Protein AF-A0A2N2D0L8-F1 (afdb_monomer)

Solvent-accessible surface area (backbone atoms only — not comparable to full-atom values): 9807 Å² total; per-residue (Å²): 120,71,67,44,72,36,23,33,39,37,39,33,61,45,65,85,57,96,44,84,64,20,57,48,56,52,52,50,48,53,54,42,40,77,72,70,33,45,72,49,78,45,40,63,73,46,97,56,37,67,60,52,48,51,50,47,59,75,77,44,72,57,51,32,37,39,31,33,37,34,51,60,37,19,51,47,57,67,74,44,60,73,60,75,80,39,52,36,36,35,38,50,46,71,57,40,65,75,42,36,61,74,42,97,51,22,68,46,26,51,49,32,60,66,72,34,71,33,39,34,30,54,41,67,67,60,48,51,52,45,42,73,79,41,58,90,45,56,94,30,58,43,72,53,68,78,81,81,86,80,77,93,67,82,89,75,53,54,61,82,68,70,60,57,80,71,86,83,78,71,131

Radius of gyration: 19.88 Å; Cα contacts (8 Å, |Δi|>4): 247; chains: 1; bounding box: 68×40×50 Å

pLDDT: mean 88.26, std 12.75, range [42.81, 98.5]

Structure (mmCIF, N/CA/C/O backbone):
data_AF-A0A2N2D0L8-F1
#
_entry.id   AF-A0A2N2D0L8-F1
#
loop_
_atom_site.group_PDB
_atom_site.id
_atom_site.type_symbol
_atom_site.label_atom_id
_atom_site.label_alt_id
_atom_site.label_comp_id
_atom_site.label_asym_id
_atom_site.label_entity_id
_atom_site.label_seq_id
_atom_site.pdbx_PDB_ins_code
_atom_site.Cartn_x
_atom_site.Cartn_y
_atom_site.Cartn_z
_atom_site.occupancy
_atom_site.B_iso_or_equiv
_atom_site.auth_seq_id
_atom_site.auth_comp_id
_atom_site.auth_asym_id
_atom_site.auth_atom_id
_atom_site.pdbx_PDB_model_num
ATOM 1 N N . MET A 1 1 ? -14.386 -22.116 -2.717 1.00 48.28 1 MET A N 1
ATOM 2 C CA . MET A 1 1 ? -13.627 -21.709 -1.509 1.00 48.28 1 MET A CA 1
ATOM 3 C C . MET A 1 1 ? -12.174 -21.320 -1.820 1.00 48.28 1 MET A C 1
ATOM 5 O O . MET A 1 1 ? -11.684 -20.392 -1.196 1.00 48.28 1 MET A O 1
ATOM 9 N N . GLU A 1 2 ? -11.496 -21.945 -2.796 1.00 57.44 2 GLU A N 1
ATOM 10 C CA . GLU A 1 2 ? -10.118 -21.577 -3.197 1.00 57.44 2 GLU A CA 1
ATOM 11 C C . GLU A 1 2 ? -9.972 -20.164 -3.796 1.00 57.44 2 GLU A C 1
ATOM 13 O O . GLU A 1 2 ? -9.006 -19.473 -3.487 1.00 57.44 2 GLU A O 1
ATOM 18 N N . LEU A 1 3 ? -10.948 -19.706 -4.592 1.00 55.09 3 LEU A N 1
ATOM 19 C CA . LEU A 1 3 ? -10.930 -18.379 -5.234 1.00 55.09 3 LEU A CA 1
ATOM 20 C C . LEU A 1 3 ? -10.861 -17.222 -4.221 1.00 55.09 3 LEU A C 1
ATOM 22 O O . LEU A 1 3 ? -10.176 -16.232 -4.456 1.00 55.09 3 LEU A O 1
ATOM 26 N N . LEU A 1 4 ? -11.507 -17.379 -3.058 1.00 57.78 4 LEU A N 1
ATOM 27 C CA . LEU A 1 4 ? -11.497 -16.383 -1.980 1.00 57.78 4 LEU A CA 1
ATOM 28 C C . LEU A 1 4 ? -10.093 -16.130 -1.431 1.00 57.78 4 LEU A C 1
ATOM 30 O O . LEU A 1 4 ? -9.790 -15.000 -1.079 1.00 57.78 4 LEU A O 1
ATOM 34 N N . LYS A 1 5 ? -9.219 -17.147 -1.399 1.00 66.12 5 LYS A N 1
ATOM 35 C CA . LYS A 1 5 ? -7.830 -16.997 -0.927 1.00 66.12 5 LYS A CA 1
ATOM 36 C C . LYS A 1 5 ? -6.940 -16.218 -1.900 1.00 66.12 5 LYS A C 1
ATOM 38 O O . LYS A 1 5 ? -5.788 -15.956 -1.572 1.00 66.12 5 LYS A O 1
ATOM 43 N N . ARG A 1 6 ? -7.440 -15.886 -3.095 1.00 83.94 6 ARG A N 1
ATOM 44 C CA . ARG A 1 6 ? -6.648 -15.293 -4.179 1.00 83.94 6 ARG A CA 1
ATOM 45 C C . ARG A 1 6 ? -7.173 -13.935 -4.653 1.00 83.94 6 ARG A C 1
ATOM 47 O O . ARG A 1 6 ? -6.551 -13.359 -5.540 1.00 83.94 6 ARG A O 1
ATOM 54 N N . LYS A 1 7 ? -8.280 -13.425 -4.090 1.00 95.38 7 LYS A N 1
ATOM 55 C CA . LYS A 1 7 ? -8.824 -12.107 -4.449 1.00 95.38 7 LYS A CA 1
ATOM 56 C C . LYS A 1 7 ? -8.210 -11.003 -3.586 1.00 95.38 7 LYS A C 1
ATOM 58 O O . LYS A 1 7 ? -8.295 -11.061 -2.358 1.00 95.38 7 LYS A O 1
ATOM 63 N N . ILE A 1 8 ? -7.597 -10.016 -4.231 1.00 96.62 8 ILE A N 1
ATOM 64 C CA . ILE A 1 8 ? -6.860 -8.916 -3.602 1.00 96.62 8 ILE A CA 1
ATOM 65 C C . ILE A 1 8 ? -7.443 -7.596 -4.099 1.00 96.62 8 ILE A C 1
ATOM 67 O O . ILE A 1 8 ? -7.639 -7.421 -5.300 1.00 96.62 8 ILE A O 1
ATOM 71 N N . LEU A 1 9 ? -7.690 -6.673 -3.173 1.00 97.12 9 LEU A N 1
ATOM 72 C CA . LEU A 1 9 ? -8.024 -5.291 -3.498 1.00 97.12 9 LEU A CA 1
ATOM 73 C C . LEU A 1 9 ? -6.751 -4.450 -3.447 1.00 97.12 9 LEU A C 1
ATOM 75 O O . LEU A 1 9 ? -6.140 -4.320 -2.389 1.00 97.12 9 LEU A O 1
ATOM 79 N N . MET A 1 10 ? -6.348 -3.871 -4.568 1.00 96.75 10 MET A N 1
ATOM 80 C CA . MET A 1 10 ? -5.249 -2.912 -4.632 1.00 96.75 10 MET A CA 1
ATOM 81 C C . MET A 1 10 ? -5.815 -1.492 -4.614 1.00 96.75 10 MET A C 1
ATOM 83 O O . MET A 1 10 ? -6.707 -1.179 -5.396 1.00 96.75 10 MET A O 1
ATOM 87 N N . ILE A 1 11 ? -5.291 -0.628 -3.744 1.00 96.06 11 ILE A N 1
ATOM 88 C CA . ILE A 1 11 ? -5.730 0.771 -3.628 1.00 96.06 11 ILE A CA 1
ATOM 89 C C . ILE A 1 11 ? -4.545 1.685 -3.898 1.00 96.06 11 ILE A C 1
ATOM 91 O O . ILE A 1 11 ? -3.557 1.664 -3.160 1.00 96.06 11 ILE A O 1
ATOM 95 N N . THR A 1 12 ? -4.630 2.483 -4.960 1.00 93.00 12 THR A N 1
ATOM 96 C CA . THR A 1 12 ? -3.524 3.319 -5.433 1.00 93.00 12 THR A CA 1
ATOM 97 C C . THR A 1 12 ? -3.944 4.783 -5.565 1.00 93.00 12 THR A C 1
ATOM 99 O O . THR A 1 12 ? -5.062 5.055 -5.994 1.00 93.00 12 THR A O 1
ATOM 102 N N . PRO A 1 13 ? -3.080 5.755 -5.214 1.00 89.44 13 PRO A N 1
ATOM 103 C CA . PRO A 1 13 ? -3.427 7.167 -5.353 1.00 89.44 13 PRO A CA 1
ATOM 104 C C . PRO A 1 13 ? -3.557 7.611 -6.812 1.00 89.44 13 PRO A C 1
ATOM 106 O O . PRO A 1 13 ? -4.297 8.543 -7.099 1.00 89.44 13 PRO A O 1
ATOM 109 N N . TYR A 1 14 ? -2.826 6.964 -7.725 1.00 82.12 14 TYR A N 1
ATOM 110 C CA . TYR A 1 14 ? -2.757 7.357 -9.127 1.00 82.12 14 TYR A CA 1
ATOM 111 C C . TYR A 1 14 ? -2.685 6.119 -10.017 1.00 82.12 14 TYR A C 1
ATOM 113 O O . TYR A 1 14 ? -1.795 5.282 -9.841 1.00 82.12 14 TYR A O 1
ATOM 121 N N . HIS A 1 15 ? -3.553 6.050 -11.021 1.00 69.56 15 HIS A N 1
ATOM 122 C CA . HIS A 1 15 ? -3.531 5.013 -12.047 1.00 69.56 15 HIS A CA 1
ATOM 123 C C . HIS A 1 15 ? -3.333 5.613 -13.448 1.00 69.56 15 HIS A C 1
ATOM 125 O O . HIS A 1 15 ? -2.553 5.079 -14.233 1.00 69.56 15 HIS A O 1
ATOM 131 N N . ARG A 1 16 ? -3.947 6.767 -13.742 1.00 60.28 16 ARG A N 1
ATOM 132 C CA . ARG A 1 16 ? -3.942 7.396 -15.076 1.00 60.28 16 ARG A CA 1
ATOM 133 C C . ARG A 1 16 ? -2.751 8.324 -15.325 1.00 60.28 16 ARG A C 1
ATOM 135 O O . ARG A 1 16 ? -2.318 8.469 -16.466 1.00 60.28 16 ARG A O 1
ATOM 142 N N . SER A 1 17 ? -2.184 8.949 -14.289 1.00 55.78 17 SER A N 1
ATOM 143 C CA . SER A 1 17 ? -0.983 9.786 -14.459 1.00 55.78 17 SER A CA 1
ATOM 144 C C . SER A 1 17 ? 0.277 8.916 -14.548 1.00 55.78 17 SER A C 1
ATOM 146 O O . SER A 1 17 ? 0.557 8.160 -13.623 1.00 55.78 17 SER A O 1
ATOM 148 N N . GLN A 1 18 ? 1.057 9.001 -15.637 1.00 52.25 18 GLN A N 1
ATOM 149 C CA . GLN A 1 18 ? 2.349 8.304 -15.802 1.00 52.25 18 GLN A CA 1
ATOM 150 C C . GLN A 1 18 ? 3.424 8.871 -14.851 1.00 52.25 18 GLN A C 1
ATOM 152 O O . GLN A 1 18 ? 4.375 9.530 -15.259 1.00 52.25 18 GLN A O 1
ATOM 157 N N . ARG A 1 19 ? 3.278 8.632 -13.550 1.00 57.12 19 ARG A N 1
ATOM 158 C CA . ARG A 1 19 ? 4.315 8.858 -12.538 1.00 57.12 19 ARG A CA 1
ATOM 159 C C . ARG A 1 19 ? 4.846 7.500 -12.084 1.00 57.12 19 ARG A C 1
ATOM 161 O O . ARG A 1 19 ? 4.133 6.507 -12.160 1.00 57.12 19 ARG A O 1
ATOM 168 N N . GLY A 1 20 ? 6.087 7.426 -11.598 1.00 55.53 20 GLY A N 1
ATOM 169 C CA . GLY A 1 20 ? 6.760 6.148 -11.292 1.00 55.53 20 GLY A CA 1
ATOM 170 C C . GLY A 1 20 ? 5.963 5.153 -10.421 1.00 55.53 20 GLY A C 1
ATOM 171 O O . GLY A 1 20 ? 6.171 3.948 -10.534 1.00 55.53 20 GLY A O 1
ATOM 172 N N . ASN A 1 21 ? 5.007 5.632 -9.612 1.00 52.75 21 ASN A N 1
ATOM 173 C CA . ASN A 1 21 ? 4.146 4.809 -8.756 1.00 52.75 21 ASN A CA 1
ATOM 174 C C . ASN A 1 21 ? 2.947 4.159 -9.476 1.00 52.75 21 ASN A C 1
ATOM 176 O O . ASN A 1 21 ? 2.602 3.030 -9.129 1.00 52.75 21 ASN A O 1
ATOM 180 N N . SER A 1 22 ? 2.336 4.805 -10.479 1.00 58.78 22 SER A N 1
ATOM 181 C CA . SER A 1 22 ? 1.217 4.206 -11.239 1.00 58.78 22 SER A CA 1
ATOM 182 C C . SER A 1 22 ? 1.694 3.037 -12.102 1.00 58.78 22 SER A C 1
ATOM 184 O O . SER A 1 22 ? 1.019 2.018 -12.231 1.00 58.78 22 SER A O 1
ATOM 186 N N . GLN A 1 23 ? 2.937 3.121 -12.584 1.00 68.31 23 GLN A N 1
ATOM 187 C CA . GLN A 1 23 ? 3.620 2.008 -13.240 1.00 68.31 23 GLN A CA 1
ATOM 188 C C . GLN A 1 23 ? 3.837 0.824 -12.286 1.00 68.31 23 GLN A C 1
ATOM 190 O O . GLN A 1 23 ? 3.845 -0.331 -12.706 1.00 68.31 23 GLN A O 1
ATOM 195 N N . THR A 1 24 ? 4.010 1.061 -10.986 1.00 78.44 24 THR A N 1
ATOM 196 C CA . THR A 1 24 ? 4.218 -0.019 -10.011 1.00 78.44 24 THR A CA 1
ATOM 197 C C . THR A 1 24 ? 2.943 -0.803 -9.735 1.00 78.44 24 THR A C 1
ATOM 199 O O . THR A 1 24 ? 2.991 -2.031 -9.802 1.00 78.44 24 THR A O 1
ATOM 202 N N . SER A 1 25 ? 1.811 -0.140 -9.489 1.00 83.25 25 SER A N 1
ATOM 203 C CA . SER A 1 25 ? 0.536 -0.834 -9.259 1.00 83.25 25 SER A CA 1
ATOM 204 C C . SER A 1 25 ? 0.080 -1.607 -10.500 1.00 83.25 25 SER A C 1
ATOM 206 O O . SER A 1 25 ? -0.276 -2.776 -10.373 1.00 83.25 25 SER A O 1
ATOM 208 N N . ALA A 1 26 ? 0.204 -1.028 -11.701 1.00 85.00 26 ALA A N 1
ATOM 209 C CA . ALA A 1 26 ? -0.130 -1.709 -12.955 1.00 85.00 26 ALA A CA 1
ATOM 210 C C . ALA A 1 26 ? 0.741 -2.956 -13.207 1.00 85.00 26 ALA A C 1
ATOM 212 O O . ALA A 1 26 ? 0.226 -4.032 -13.516 1.00 85.00 26 ALA A O 1
ATOM 213 N N . ARG A 1 27 ? 2.066 -2.856 -13.013 1.00 86.50 27 ARG A N 1
ATOM 214 C CA . ARG A 1 27 ? 2.972 -4.011 -13.167 1.00 86.50 27 ARG A CA 1
ATOM 215 C C . ARG A 1 27 ? 2.665 -5.105 -12.149 1.00 86.50 27 ARG A C 1
ATOM 217 O O . ARG A 1 27 ? 2.618 -6.276 -12.518 1.00 86.50 27 ARG A O 1
ATOM 224 N N . LEU A 1 28 ? 2.430 -4.742 -10.888 1.00 89.44 28 LEU A N 1
ATOM 225 C CA . LEU A 1 28 ? 2.061 -5.708 -9.852 1.00 89.44 28 LEU A CA 1
ATOM 226 C C . LEU A 1 28 ? 0.733 -6.395 -10.173 1.00 89.44 28 LEU A C 1
ATOM 228 O O . LEU A 1 28 ? 0.670 -7.619 -10.108 1.00 89.44 28 LEU A O 1
ATOM 232 N N . GLN A 1 29 ? -0.289 -5.641 -10.586 1.00 91.31 29 GLN A N 1
ATOM 233 C CA . GLN A 1 29 ? -1.573 -6.196 -11.010 1.00 91.31 29 GLN A CA 1
ATOM 234 C C . GLN A 1 29 ? -1.389 -7.206 -12.147 1.00 91.31 29 GLN A C 1
ATOM 236 O O . GLN A 1 29 ? -1.867 -8.335 -12.037 1.00 91.31 29 GLN A O 1
ATOM 241 N N . MET A 1 30 ? -0.670 -6.832 -13.210 1.00 89.12 30 MET A N 1
ATOM 242 C CA . MET A 1 30 ? -0.414 -7.702 -14.361 1.00 89.12 30 MET A CA 1
ATOM 243 C C . MET A 1 30 ? 0.276 -9.009 -13.944 1.00 89.12 30 MET A C 1
ATOM 245 O O . MET A 1 30 ? -0.175 -10.096 -14.307 1.00 89.12 30 MET A O 1
ATOM 249 N N . PHE A 1 31 ? 1.351 -8.924 -13.155 1.00 89.81 31 PHE A N 1
ATOM 250 C CA . PHE A 1 31 ? 2.109 -10.103 -12.735 1.00 89.81 31 PHE A CA 1
ATOM 251 C C . PHE A 1 31 ? 1.367 -10.975 -11.722 1.00 89.81 31 PHE A C 1
ATOM 253 O O . PHE A 1 31 ? 1.453 -12.196 -11.796 1.00 89.81 31 PHE A O 1
ATOM 260 N N . LEU A 1 32 ? 0.624 -10.394 -10.781 1.00 91.44 32 LEU A N 1
ATOM 261 C CA . LEU A 1 32 ? -0.194 -11.179 -9.856 1.00 91.44 32 LEU A CA 1
ATOM 262 C C . LEU A 1 32 ? -1.333 -11.880 -10.604 1.00 91.44 32 LEU A C 1
ATOM 264 O O . LEU A 1 32 ? -1.580 -13.066 -10.378 1.00 91.44 32 LEU A O 1
ATOM 268 N N . SER A 1 33 ? -1.959 -11.192 -11.560 1.00 92.69 33 SER A N 1
ATOM 269 C CA . SER A 1 33 ? -3.010 -11.777 -12.396 1.00 92.69 33 SER A CA 1
ATOM 270 C C . SER A 1 33 ? -2.483 -12.950 -13.227 1.00 92.69 33 SER A C 1
ATOM 272 O O . SER A 1 33 ? -3.107 -14.009 -13.255 1.00 92.69 33 SER A O 1
ATOM 274 N N . SER A 1 34 ? -1.285 -12.836 -13.816 1.00 90.69 34 SER A N 1
ATOM 275 C CA . SER A 1 34 ? -0.663 -13.945 -14.563 1.00 90.69 34 SER A CA 1
ATOM 276 C C . SER A 1 34 ? -0.262 -15.138 -13.686 1.00 90.69 34 SER A C 1
ATOM 278 O O . SER A 1 34 ? -0.079 -16.245 -14.190 1.00 90.69 34 SER A O 1
ATOM 280 N N . ARG A 1 35 ? -0.173 -14.949 -12.364 1.00 90.44 35 ARG A N 1
ATOM 281 C CA . ARG A 1 35 ? 0.018 -16.018 -11.368 1.00 90.44 35 ARG A CA 1
ATOM 282 C C . ARG A 1 35 ? -1.300 -16.573 -10.811 1.00 90.44 35 ARG A C 1
ATOM 284 O O . ARG A 1 35 ? -1.267 -17.421 -9.922 1.00 90.44 35 ARG A O 1
ATOM 291 N N . GLY A 1 36 ? -2.446 -16.133 -11.333 1.00 91.88 36 GLY A N 1
ATOM 292 C CA . GLY A 1 36 ? -3.771 -16.635 -10.966 1.00 91.88 36 GLY A CA 1
ATOM 293 C C . GLY A 1 36 ? -4.404 -15.964 -9.743 1.00 91.88 36 GLY A C 1
ATOM 294 O O . GLY A 1 36 ? -5.319 -16.541 -9.150 1.00 91.88 36 GLY A O 1
ATOM 295 N N . PHE A 1 37 ? -3.925 -14.781 -9.343 1.00 94.56 37 PHE A N 1
ATOM 296 C CA . PHE A 1 37 ? -4.637 -13.922 -8.394 1.00 94.56 37 PHE A CA 1
ATOM 297 C C . PHE A 1 37 ? -5.728 -13.120 -9.110 1.00 94.56 37 PHE A C 1
ATOM 299 O O . PHE A 1 37 ? -5.576 -12.750 -10.271 1.00 94.56 37 PHE A O 1
ATOM 306 N N . ILE A 1 38 ? -6.823 -12.835 -8.409 1.00 94.94 38 ILE A N 1
ATOM 307 C CA . ILE A 1 38 ? -7.883 -11.949 -8.901 1.00 94.94 38 ILE A CA 1
ATOM 308 C C . ILE A 1 38 ? -7.638 -10.586 -8.274 1.00 94.94 38 ILE A C 1
ATOM 310 O O . ILE A 1 38 ? -7.654 -10.466 -7.049 1.00 94.94 38 ILE A O 1
ATOM 314 N N . ILE A 1 39 ? -7.382 -9.580 -9.101 1.00 94.81 39 ILE A N 1
ATOM 315 C CA . ILE A 1 39 ? -7.005 -8.250 -8.637 1.00 94.81 39 ILE A CA 1
ATOM 316 C C . ILE A 1 39 ? -8.089 -7.252 -9.018 1.00 94.81 39 ILE A C 1
ATOM 318 O O . ILE A 1 39 ? -8.264 -6.961 -10.201 1.00 94.81 39 ILE A O 1
ATOM 322 N N . ASP A 1 40 ? -8.733 -6.681 -8.006 1.00 95.06 40 ASP A N 1
ATOM 323 C CA . ASP A 1 40 ? -9.545 -5.481 -8.181 1.00 95.06 40 ASP A CA 1
ATOM 324 C C . ASP A 1 40 ? -8.655 -4.278 -7.856 1.00 95.06 40 ASP A C 1
ATOM 326 O O . ASP A 1 40 ? -7.958 -4.270 -6.838 1.00 95.06 40 ASP A O 1
ATOM 330 N N . LEU A 1 41 ? -8.637 -3.278 -8.736 1.00 93.69 41 LEU A N 1
ATOM 331 C CA . LEU A 1 41 ? -7.831 -2.072 -8.575 1.00 93.69 41 LEU A CA 1
ATOM 332 C C . LEU A 1 41 ? -8.753 -0.868 -8.399 1.00 93.69 41 LEU A C 1
ATOM 334 O O . LEU A 1 41 ? -9.550 -0.569 -9.282 1.00 93.69 41 LEU A O 1
ATOM 338 N N . LEU A 1 42 ? -8.599 -0.169 -7.279 1.00 94.88 42 LEU A N 1
ATOM 339 C CA . LEU A 1 42 ? -9.261 1.098 -6.996 1.00 94.88 42 LEU A CA 1
ATOM 340 C C . LEU A 1 42 ? -8.244 2.240 -7.093 1.00 94.88 42 LEU A C 1
ATOM 342 O O . LEU A 1 42 ? -7.214 2.219 -6.407 1.00 94.88 42 LEU A O 1
ATOM 346 N N . SER A 1 43 ? -8.549 3.246 -7.912 1.00 93.31 43 SER A N 1
ATOM 347 C CA . SER A 1 43 ? -7.775 4.485 -7.993 1.00 93.31 43 SER A CA 1
ATOM 348 C C . SER A 1 43 ? -8.445 5.577 -7.163 1.00 93.31 43 SER A C 1
ATOM 350 O O . SER A 1 43 ? -9.647 5.789 -7.270 1.00 93.31 43 SER A O 1
ATOM 352 N N . LEU A 1 44 ? -7.674 6.303 -6.352 1.00 93.19 44 LEU A N 1
ATOM 353 C CA . LEU A 1 44 ? -8.196 7.422 -5.549 1.00 93.19 44 LEU A CA 1
ATOM 354 C C . LEU A 1 44 ? -8.315 8.730 -6.347 1.00 93.19 44 LEU A C 1
ATOM 356 O O . LEU A 1 44 ? -8.723 9.750 -5.798 1.00 93.19 44 LEU A O 1
ATOM 360 N N . GLU A 1 45 ? -7.935 8.713 -7.626 1.00 89.69 45 GLU A N 1
ATOM 361 C CA . GLU A 1 45 ? -8.130 9.842 -8.543 1.00 89.69 45 GLU A CA 1
ATOM 362 C C . GLU A 1 45 ? -9.558 9.907 -9.112 1.00 89.69 45 GLU A C 1
ATOM 364 O O . GLU A 1 45 ? -9.934 10.925 -9.689 1.00 89.69 45 GLU A O 1
ATOM 369 N N . ASP A 1 46 ? -10.343 8.837 -8.955 1.00 88.19 46 ASP A N 1
ATOM 370 C CA . ASP A 1 46 ? -11.740 8.793 -9.375 1.00 88.19 46 ASP A CA 1
ATOM 371 C C . ASP A 1 46 ? -12.616 9.518 -8.334 1.00 88.19 46 ASP A C 1
ATOM 373 O O . ASP A 1 46 ? -12.492 9.291 -7.130 1.00 88.19 46 ASP A O 1
ATOM 377 N N . ASN A 1 47 ? -13.503 10.416 -8.781 1.00 88.75 47 ASN A N 1
ATOM 378 C CA . ASN A 1 47 ? -14.294 11.277 -7.884 1.00 88.75 47 ASN A CA 1
ATOM 379 C C . ASN A 1 47 ? -15.230 10.494 -6.944 1.00 88.75 47 ASN A C 1
ATOM 381 O O . ASN A 1 47 ? -15.589 10.987 -5.879 1.00 88.75 47 ASN A O 1
ATOM 385 N N . ASP A 1 48 ? -15.616 9.286 -7.339 1.00 93.38 48 ASP A N 1
ATOM 386 C CA . ASP A 1 48 ? -16.545 8.378 -6.669 1.00 93.38 48 ASP A CA 1
ATOM 387 C C . ASP A 1 48 ? -15.829 7.190 -5.995 1.00 93.38 48 ASP A C 1
ATOM 389 O O . ASP A 1 48 ? -16.462 6.189 -5.657 1.00 93.38 48 ASP A O 1
ATOM 393 N N . TRP A 1 49 ? -14.512 7.279 -5.753 1.00 95.25 49 TRP A N 1
ATOM 394 C CA . TRP A 1 49 ? -13.727 6.162 -5.202 1.00 95.25 49 TRP A CA 1
ATOM 395 C C . TRP A 1 49 ? -14.293 5.601 -3.887 1.00 95.25 49 TRP A C 1
ATOM 397 O O . TRP A 1 49 ? -14.144 4.410 -3.620 1.00 95.25 49 TRP A O 1
ATOM 407 N N . GLN A 1 50 ? -14.938 6.432 -3.058 1.00 96.75 50 GLN A N 1
ATOM 408 C CA . GLN A 1 50 ? -15.559 5.996 -1.801 1.00 96.75 50 GLN A CA 1
ATOM 409 C C . GLN A 1 50 ? -16.752 5.072 -2.049 1.00 96.75 50 GLN A C 1
ATOM 411 O O . GLN A 1 50 ? -16.863 4.028 -1.407 1.00 96.75 50 GLN A O 1
ATOM 416 N N . GLU A 1 51 ? -17.614 5.428 -3.001 1.00 96.38 51 GLU A N 1
ATOM 417 C CA . GLU A 1 51 ? -18.781 4.630 -3.384 1.00 96.38 51 GLU A CA 1
ATOM 418 C C . GLU A 1 51 ? -18.341 3.324 -4.047 1.00 96.38 51 GLU A C 1
ATOM 420 O O . GLU A 1 51 ? -18.824 2.250 -3.685 1.00 96.38 51 GLU A O 1
ATOM 425 N N . GLN A 1 52 ? -17.352 3.394 -4.944 1.00 96.00 52 GLN A N 1
ATOM 426 C CA . GLN A 1 52 ? -16.756 2.208 -5.556 1.00 96.00 52 GLN A CA 1
ATOM 427 C C . GLN A 1 52 ? -16.128 1.285 -4.508 1.00 96.00 52 GLN A C 1
ATOM 429 O O . GLN A 1 52 ? -16.301 0.067 -4.567 1.00 96.00 52 GLN A O 1
ATOM 434 N N . LEU A 1 53 ? -15.413 1.847 -3.528 1.00 96.81 53 LEU A N 1
ATOM 435 C CA . LEU A 1 53 ? -14.824 1.068 -2.449 1.00 96.81 53 LEU A CA 1
ATOM 436 C C . LEU A 1 53 ? -15.901 0.374 -1.616 1.00 96.81 53 LEU A C 1
ATOM 438 O O . LEU A 1 53 ? -15.786 -0.824 -1.363 1.00 96.81 53 LEU A O 1
ATOM 442 N N . GLN A 1 54 ? -16.950 1.096 -1.224 1.00 96.38 54 GLN A N 1
ATOM 443 C CA . GLN A 1 54 ? -18.051 0.522 -0.458 1.00 96.38 54 GLN A CA 1
ATOM 444 C C . GLN A 1 54 ? -18.727 -0.613 -1.236 1.00 96.38 54 GLN A C 1
ATOM 446 O O . GLN A 1 54 ? -18.851 -1.725 -0.726 1.00 96.38 54 GLN A O 1
ATOM 451 N N . HIS A 1 55 ? -19.042 -0.383 -2.513 1.00 95.38 55 HIS A N 1
ATOM 452 C CA . HIS A 1 55 ? -19.604 -1.405 -3.393 1.00 95.38 55 HIS A CA 1
ATOM 453 C C . HIS A 1 55 ? -18.703 -2.643 -3.500 1.00 95.38 55 HIS A C 1
ATOM 455 O O . HIS A 1 55 ? -19.175 -3.779 -3.429 1.00 95.38 55 HIS A O 1
ATOM 461 N N . ASN A 1 56 ? -17.394 -2.442 -3.643 1.00 94.88 56 ASN A N 1
ATOM 462 C CA . ASN A 1 56 ? -16.413 -3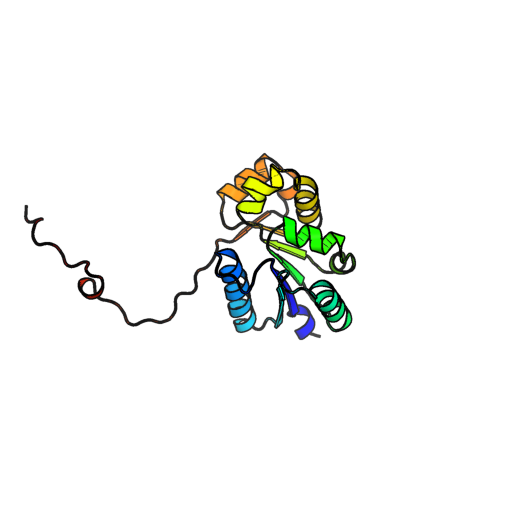.519 -3.703 1.00 94.88 56 ASN A CA 1
ATOM 463 C C . ASN A 1 56 ? -16.381 -4.339 -2.407 1.00 94.88 56 ASN A C 1
ATOM 465 O O . ASN A 1 56 ? -16.282 -5.564 -2.474 1.00 94.88 56 ASN A O 1
ATOM 469 N N . LEU A 1 57 ? -16.461 -3.693 -1.243 1.00 95.06 57 LEU A N 1
ATOM 470 C CA . LEU A 1 57 ? -16.481 -4.366 0.060 1.00 95.06 57 LEU A CA 1
ATOM 471 C C . LEU A 1 57 ? -17.791 -5.130 0.307 1.00 95.06 57 LEU A C 1
ATOM 473 O O . LEU A 1 57 ? -17.758 -6.202 0.911 1.00 95.06 57 LEU A O 1
ATOM 477 N N . ASP A 1 58 ? -18.919 -4.620 -0.188 1.00 94.38 58 ASP A N 1
ATOM 478 C CA . ASP A 1 58 ? -20.232 -5.255 -0.030 1.00 94.38 58 ASP A CA 1
ATOM 479 C C . ASP A 1 58 ? -20.424 -6.440 -0.990 1.00 94.38 58 ASP A C 1
ATOM 481 O O . ASP A 1 58 ? -21.015 -7.464 -0.637 1.00 94.38 58 ASP A O 1
ATOM 485 N N . SER A 1 59 ? -19.905 -6.3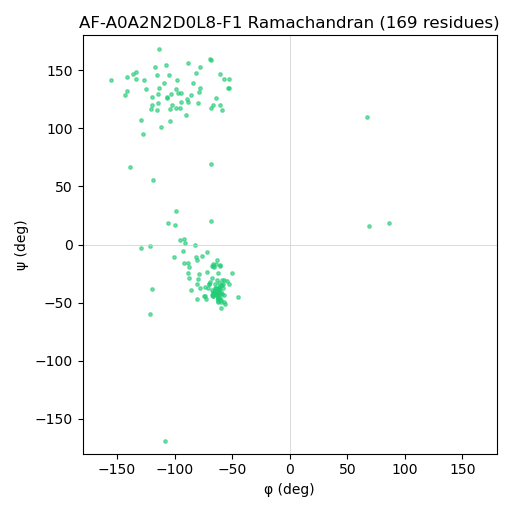21 -2.214 1.00 92.12 59 SER A N 1
ATOM 486 C CA . SER A 1 59 ? -20.069 -7.320 -3.279 1.00 92.12 59 SER A CA 1
ATOM 487 C C . SER A 1 59 ? -19.011 -8.424 -3.260 1.00 92.12 59 SER A C 1
ATOM 489 O O . SER A 1 59 ? -19.213 -9.488 -3.852 1.00 92.12 59 SER A O 1
ATOM 491 N N . SER A 1 60 ? -17.869 -8.194 -2.605 1.00 89.56 60 SER A N 1
ATOM 492 C CA . SER A 1 60 ? -16.717 -9.090 -2.663 1.00 89.56 60 SER A CA 1
ATOM 493 C C . SER A 1 60 ? -16.081 -9.328 -1.301 1.00 89.56 60 SER A C 1
ATOM 495 O O . SER A 1 60 ? -15.974 -8.454 -0.452 1.00 89.56 60 SER A O 1
ATOM 497 N N . LYS A 1 61 ? -15.558 -10.541 -1.118 1.00 92.56 61 LYS A N 1
ATOM 498 C CA . LYS A 1 61 ? -14.690 -10.877 0.012 1.00 92.56 61 LYS A CA 1
ATOM 499 C C . LYS A 1 61 ? -13.243 -10.915 -0.463 1.00 92.56 61 LYS A C 1
ATOM 501 O O . LYS A 1 61 ? -12.901 -11.722 -1.328 1.00 92.56 61 LYS A O 1
ATOM 506 N N . TYR A 1 62 ? -12.406 -10.074 0.131 1.00 95.94 62 TYR A N 1
ATOM 507 C CA . TYR A 1 62 ? -10.977 -10.006 -0.164 1.00 95.94 62 TYR A CA 1
ATOM 508 C C . TYR A 1 62 ? -10.163 -10.794 0.859 1.00 95.94 62 TYR A C 1
ATOM 510 O O . TYR A 1 62 ? -10.451 -10.763 2.055 1.00 95.94 62 TYR A O 1
ATOM 518 N N . ALA A 1 63 ? -9.118 -11.476 0.393 1.00 95.69 63 ALA A N 1
ATOM 519 C CA . ALA A 1 63 ? -8.116 -12.083 1.270 1.00 95.69 63 ALA A CA 1
ATOM 520 C C . ALA A 1 63 ? -7.101 -11.056 1.788 1.00 95.69 63 ALA A C 1
ATOM 522 O O . ALA A 1 63 ? -6.483 -11.276 2.829 1.00 95.69 63 ALA A O 1
ATOM 523 N N . LEU A 1 64 ? -6.905 -9.968 1.040 1.00 96.44 64 LEU A N 1
ATOM 524 C CA . LEU A 1 64 ? -5.911 -8.940 1.310 1.00 96.44 64 LEU A CA 1
ATOM 525 C C . LEU A 1 64 ? -6.348 -7.614 0.678 1.00 96.44 64 LEU A C 1
ATOM 527 O O . LEU A 1 64 ? -6.830 -7.599 -0.457 1.00 96.44 64 LEU A O 1
ATOM 531 N N . VAL A 1 65 ? -6.106 -6.511 1.381 1.00 97.94 65 VAL A N 1
ATOM 532 C CA . VAL A 1 65 ? -6.063 -5.165 0.806 1.00 97.94 65 VAL A CA 1
ATOM 533 C C . VAL A 1 65 ? -4.607 -4.718 0.744 1.00 97.94 65 VAL A C 1
ATOM 535 O O . VAL A 1 65 ? -3.891 -4.748 1.745 1.00 97.94 65 VAL A O 1
ATOM 538 N N . HIS A 1 66 ? -4.159 -4.299 -0.433 1.00 97.62 66 HIS A N 1
ATOM 539 C CA . HIS A 1 66 ? -2.819 -3.779 -0.663 1.00 97.62 66 HIS A CA 1
ATOM 540 C C . HIS A 1 66 ? -2.889 -2.287 -0.985 1.00 97.62 66 HIS A C 1
ATOM 542 O O . HIS A 1 66 ? -3.228 -1.885 -2.097 1.00 97.62 66 HIS A O 1
ATOM 548 N N . GLY A 1 67 ? -2.580 -1.464 0.013 1.00 96.88 67 GLY A N 1
ATOM 549 C CA . GLY A 1 67 ? -2.497 -0.017 -0.121 1.00 96.88 67 GLY A CA 1
ATOM 550 C C . GLY A 1 67 ? -1.137 0.435 -0.641 1.00 96.88 67 GLY A C 1
ATOM 551 O O . GLY A 1 67 ? -0.093 -0.055 -0.205 1.00 96.88 67 GLY A O 1
ATOM 552 N N . PHE A 1 68 ? -1.145 1.413 -1.540 1.00 94.94 68 PHE A N 1
ATOM 553 C CA . PHE A 1 68 ? 0.048 2.121 -1.994 1.00 94.94 68 PHE A CA 1
ATOM 554 C C . PHE A 1 68 ? 0.034 3.541 -1.449 1.00 94.94 68 PHE A C 1
ATOM 556 O O . PHE A 1 68 ? -1.003 4.198 -1.505 1.00 94.94 68 PHE A O 1
ATOM 563 N N . HIS A 1 69 ? 1.199 4.025 -1.014 1.00 94.62 69 HIS A N 1
ATOM 564 C CA . HIS A 1 69 ? 1.386 5.361 -0.445 1.00 94.62 69 HIS A CA 1
ATOM 565 C C . HIS A 1 69 ? 0.676 5.522 0.911 1.00 94.62 69 HIS A C 1
ATOM 567 O O . HIS A 1 69 ? -0.549 5.577 1.011 1.00 94.62 69 HIS A O 1
ATOM 573 N N . ALA A 1 70 ? 1.459 5.606 1.983 1.00 96.25 70 ALA A N 1
ATOM 574 C CA . ALA A 1 70 ? 0.972 5.588 3.361 1.00 96.25 70 ALA A CA 1
ATOM 575 C C . ALA A 1 70 ? 0.003 6.729 3.682 1.00 96.25 70 ALA A C 1
ATOM 577 O O . ALA A 1 70 ? -1.004 6.492 4.347 1.00 96.25 70 ALA A O 1
ATOM 578 N N . LEU A 1 71 ? 0.267 7.944 3.191 1.00 95.94 71 LEU A N 1
ATOM 579 C CA . LEU A 1 71 ? -0.639 9.079 3.390 1.00 95.94 71 LEU A CA 1
ATOM 580 C C . LEU A 1 71 ? -2.033 8.811 2.806 1.00 95.94 71 LEU A C 1
ATOM 582 O O . LEU A 1 71 ? -3.034 8.904 3.517 1.00 95.94 71 LEU A O 1
ATOM 586 N N . HIS A 1 72 ? -2.093 8.454 1.525 1.00 95.62 72 HIS A N 1
ATOM 587 C CA . HIS A 1 72 ? -3.355 8.246 0.817 1.00 95.62 72 HIS A CA 1
ATOM 588 C C . HIS A 1 72 ? -4.106 7.034 1.368 1.00 95.62 72 HIS A C 1
ATOM 590 O O . HIS A 1 72 ? -5.305 7.103 1.631 1.00 95.62 72 HIS A O 1
ATOM 596 N N . PHE A 1 73 ? -3.396 5.940 1.646 1.00 97.38 73 PHE A N 1
ATOM 597 C CA . PHE A 1 73 ? -4.010 4.779 2.275 1.00 97.38 73 PHE A CA 1
ATOM 598 C C . PHE A 1 73 ? -4.494 5.076 3.704 1.00 97.38 73 PHE A C 1
ATOM 600 O O . PHE A 1 73 ? -5.544 4.592 4.116 1.00 97.38 73 PHE A O 1
ATOM 607 N N . GLY A 1 74 ? -3.793 5.933 4.448 1.00 97.38 74 GLY A N 1
ATOM 608 C CA . GLY A 1 74 ? -4.252 6.425 5.746 1.00 97.38 74 GLY A CA 1
ATOM 609 C C . GLY A 1 74 ? -5.565 7.203 5.667 1.00 97.38 74 GLY A C 1
ATOM 610 O O . GLY A 1 74 ? -6.429 7.019 6.521 1.00 97.38 74 GLY A O 1
ATOM 611 N N . GLN A 1 75 ? -5.760 8.014 4.624 1.00 96.75 75 GLN A N 1
ATOM 612 C CA . GLN A 1 75 ? -7.033 8.703 4.376 1.00 96.75 75 GLN A CA 1
ATOM 613 C C . GLN A 1 75 ? -8.163 7.710 4.073 1.00 96.75 75 GLN A C 1
ATOM 615 O O . GLN A 1 75 ? -9.268 7.861 4.592 1.00 96.75 75 GLN A O 1
ATOM 620 N N . VAL A 1 76 ? -7.877 6.648 3.314 1.00 97.88 76 VAL A N 1
ATOM 621 C CA . VAL A 1 76 ? -8.834 5.556 3.070 1.00 97.88 76 VAL A CA 1
ATOM 622 C C . VAL A 1 76 ? -9.228 4.868 4.381 1.00 97.88 76 VAL A C 1
ATOM 624 O O . VAL A 1 76 ? -10.413 4.696 4.645 1.00 97.88 76 VAL A O 1
ATOM 627 N N . LEU A 1 77 ? -8.258 4.549 5.245 1.00 97.56 77 LEU A N 1
ATOM 628 C CA . LEU A 1 77 ? -8.496 3.921 6.555 1.00 97.56 77 LEU A CA 1
ATOM 629 C C . LEU A 1 77 ? -9.264 4.803 7.551 1.00 97.56 77 LEU A C 1
ATOM 631 O O . LEU A 1 77 ? -9.757 4.284 8.560 1.00 97.56 77 LEU A O 1
ATOM 635 N N . GLN A 1 78 ? -9.298 6.118 7.327 1.00 96.44 78 GLN A N 1
ATOM 636 C CA . GLN A 1 78 ? -10.120 7.064 8.086 1.00 96.44 78 GLN A CA 1
ATOM 637 C C . GLN A 1 78 ? -11.536 7.161 7.518 1.00 96.44 78 GLN A C 1
ATOM 639 O O . GLN A 1 78 ? -12.482 7.253 8.292 1.00 96.44 78 GLN A O 1
ATOM 644 N N . ALA A 1 79 ? -11.675 7.133 6.192 1.00 96.31 79 ALA A N 1
ATOM 645 C CA . ALA A 1 79 ? -12.964 7.241 5.522 1.00 96.31 79 ALA A CA 1
ATOM 646 C C . ALA A 1 79 ? -13.803 5.961 5.641 1.00 96.31 79 ALA A C 1
ATOM 648 O O . ALA A 1 79 ? -14.993 6.046 5.918 1.00 96.31 79 ALA A O 1
ATOM 649 N N . ILE A 1 80 ? -13.185 4.789 5.450 1.00 96.00 80 ILE A N 1
ATOM 650 C CA . ILE A 1 80 ? -13.868 3.491 5.376 1.00 96.00 80 ILE A CA 1
ATOM 651 C C . ILE A 1 80 ? -13.209 2.526 6.367 1.00 96.00 80 ILE A C 1
ATOM 653 O O . ILE A 1 80 ? -12.177 1.902 6.101 1.00 96.00 80 ILE A O 1
ATOM 657 N N . SER A 1 81 ? -13.790 2.434 7.562 1.00 92.94 81 SER A N 1
ATOM 658 C CA . SER A 1 81 ? -13.223 1.676 8.685 1.00 92.94 81 SER A CA 1
ATOM 659 C C . SER A 1 81 ? -13.299 0.155 8.496 1.00 92.94 81 SER A C 1
ATOM 661 O O . SER A 1 81 ? -12.491 -0.590 9.054 1.00 92.94 81 SER A O 1
ATOM 663 N N . GLU A 1 82 ? -14.238 -0.305 7.671 1.00 93.94 82 GLU A N 1
ATOM 664 C CA . GLU A 1 82 ? -14.559 -1.694 7.356 1.00 93.94 82 GLU A CA 1
ATOM 665 C C . GLU A 1 82 ? -13.350 -2.441 6.794 1.00 93.94 82 GLU A C 1
ATOM 667 O O . GLU A 1 82 ? -13.146 -3.615 7.117 1.00 93.94 82 GLU A O 1
ATOM 672 N N . ILE A 1 83 ? -12.499 -1.739 6.034 1.00 95.38 83 ILE A N 1
ATOM 673 C CA . ILE A 1 83 ? -11.244 -2.272 5.492 1.00 95.38 83 ILE A CA 1
ATOM 674 C C . ILE A 1 83 ? -10.376 -2.888 6.590 1.00 95.38 83 ILE A C 1
ATOM 676 O O . ILE A 1 83 ? -9.725 -3.900 6.348 1.00 95.38 83 ILE A O 1
ATOM 680 N N . ARG A 1 84 ? -10.391 -2.339 7.814 1.00 95.69 84 ARG A N 1
ATOM 681 C CA . ARG A 1 84 ? -9.541 -2.801 8.928 1.00 95.69 84 ARG A CA 1
ATOM 682 C C . ARG A 1 84 ? -9.835 -4.238 9.368 1.00 95.69 84 ARG A C 1
ATOM 684 O O . ARG A 1 84 ? -9.046 -4.816 10.109 1.00 95.69 84 ARG A O 1
ATOM 691 N N . ARG A 1 85 ? -10.959 -4.821 8.934 1.00 94.81 85 ARG A N 1
ATOM 692 C CA . ARG A 1 85 ? -11.325 -6.223 9.199 1.00 94.81 85 ARG A CA 1
ATOM 693 C C . ARG A 1 85 ? -10.643 -7.211 8.246 1.00 94.81 85 ARG A C 1
ATOM 695 O O . ARG A 1 85 ? -10.713 -8.416 8.476 1.00 94.81 85 ARG A O 1
ATOM 702 N N . ILE A 1 86 ? -10.011 -6.718 7.185 1.00 96.12 86 ILE A N 1
ATOM 703 C CA . ILE A 1 86 ? -9.315 -7.505 6.165 1.00 96.12 86 ILE A CA 1
ATOM 704 C C . ILE A 1 86 ? -7.804 -7.367 6.411 1.00 96.12 86 ILE A C 1
ATOM 706 O O . ILE A 1 86 ? -7.362 -6.299 6.833 1.00 96.12 86 ILE A O 1
ATOM 710 N N . PRO A 1 87 ? -6.979 -8.400 6.158 1.00 97.38 87 PRO A N 1
ATOM 711 C CA . PRO A 1 87 ? -5.529 -8.239 6.170 1.00 97.38 87 PRO A CA 1
ATOM 712 C C . PRO A 1 87 ? -5.073 -7.104 5.241 1.00 97.38 87 PRO A C 1
ATOM 714 O O . PRO A 1 87 ? -5.514 -7.008 4.098 1.00 97.38 87 PRO A O 1
ATOM 717 N N . LEU A 1 88 ? -4.173 -6.259 5.733 1.00 98.50 88 LEU A N 1
ATOM 718 C CA . LEU A 1 88 ? -3.664 -5.047 5.106 1.00 98.50 88 LEU A CA 1
ATOM 719 C C . LEU A 1 88 ? -2.149 -5.125 4.897 1.00 98.50 88 LEU A C 1
ATOM 721 O O . LEU A 1 88 ? -1.363 -5.324 5.832 1.00 98.50 88 LEU A O 1
ATOM 725 N N . LEU A 1 89 ? -1.745 -4.876 3.659 1.00 98.06 89 LEU A N 1
ATOM 726 C CA . LEU A 1 89 ? -0.368 -4.672 3.236 1.00 98.06 89 LEU A CA 1
ATOM 727 C C . LEU A 1 89 ? -0.212 -3.222 2.780 1.00 98.06 89 LEU A C 1
ATOM 729 O O . LEU A 1 89 ? -1.043 -2.727 2.024 1.00 98.06 89 LEU A O 1
ATOM 733 N N . LEU A 1 90 ? 0.859 -2.556 3.199 1.00 98.00 90 LEU A N 1
ATOM 734 C CA . LEU A 1 90 ? 1.203 -1.219 2.721 1.00 98.00 90 LEU A CA 1
ATOM 735 C C . LEU A 1 90 ? 2.510 -1.272 1.945 1.00 98.00 90 LEU A C 1
ATOM 737 O O . LEU A 1 90 ? 3.505 -1.750 2.476 1.00 98.00 90 LEU A O 1
ATOM 741 N N . THR A 1 91 ? 2.541 -0.720 0.738 1.00 95.88 91 THR A N 1
ATOM 742 C CA . THR A 1 91 ? 3.794 -0.360 0.067 1.00 95.88 91 THR A CA 1
ATOM 743 C C . THR A 1 91 ? 3.987 1.144 0.152 1.00 95.88 91 THR A C 1
ATOM 745 O O . THR A 1 91 ? 3.178 1.914 -0.373 1.00 95.88 91 THR A O 1
ATOM 748 N N . THR A 1 92 ? 5.052 1.562 0.832 1.00 92.62 92 THR A N 1
ATOM 749 C CA . THR A 1 92 ? 5.399 2.976 0.975 1.00 92.62 92 THR A CA 1
ATOM 750 C C . THR A 1 92 ? 6.283 3.434 -0.176 1.00 92.62 92 THR A C 1
ATOM 752 O O . THR A 1 92 ? 6.951 2.649 -0.852 1.00 92.62 92 THR A O 1
ATOM 755 N N . THR A 1 93 ? 6.255 4.736 -0.416 1.00 83.12 93 THR A N 1
ATOM 756 C CA . THR A 1 93 ? 7.032 5.402 -1.459 1.00 83.12 93 THR A CA 1
ATOM 757 C C . THR A 1 93 ? 8.071 6.327 -0.826 1.00 83.12 93 THR A C 1
ATOM 759 O O . THR A 1 93 ? 8.006 6.622 0.367 1.00 83.12 93 THR A O 1
ATOM 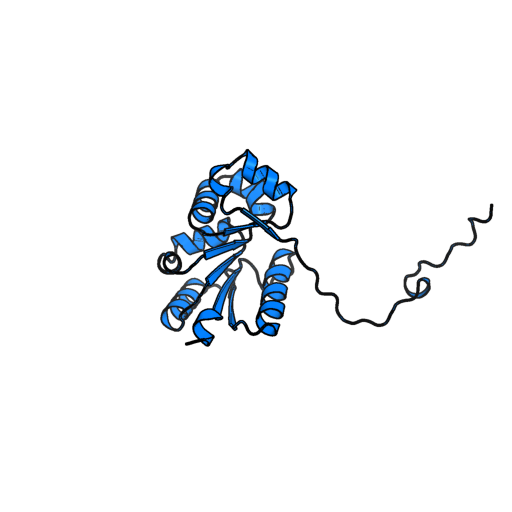762 N N . GLY A 1 94 ? 9.023 6.827 -1.619 1.00 84.75 94 GLY A N 1
ATOM 763 C CA . GLY A 1 94 ? 10.002 7.803 -1.121 1.00 84.75 94 GLY A CA 1
ATOM 764 C C . GLY A 1 94 ? 9.354 9.083 -0.570 1.00 84.75 94 GLY A C 1
ATOM 765 O O . GLY A 1 94 ? 9.867 9.662 0.381 1.00 84.75 94 GLY A O 1
ATOM 766 N N . THR A 1 95 ? 8.198 9.492 -1.107 1.00 86.56 95 THR A N 1
ATOM 767 C CA . THR A 1 95 ? 7.448 10.668 -0.631 1.00 86.56 95 THR A CA 1
ATOM 768 C C . THR A 1 95 ? 6.914 10.477 0.787 1.00 86.56 95 THR A C 1
ATOM 770 O O . THR A 1 95 ? 7.043 11.387 1.605 1.00 86.56 95 THR A O 1
ATOM 773 N N . ASP A 1 96 ? 6.411 9.282 1.119 1.00 87.75 96 ASP A N 1
ATOM 774 C CA . ASP A 1 96 ? 5.935 8.995 2.477 1.00 87.75 96 ASP A CA 1
ATOM 775 C C . ASP A 1 96 ? 7.054 9.198 3.508 1.00 87.75 96 ASP A C 1
ATOM 777 O O . ASP A 1 96 ? 6.841 9.773 4.573 1.00 87.75 96 ASP A O 1
ATOM 781 N N . ILE A 1 97 ? 8.261 8.734 3.170 1.00 87.94 97 ILE A N 1
ATOM 782 C CA . ILE A 1 97 ? 9.402 8.685 4.087 1.00 87.94 97 ILE A CA 1
ATOM 783 C C . ILE A 1 97 ? 10.081 10.050 4.204 1.00 87.94 97 ILE A C 1
ATOM 785 O O . ILE A 1 97 ? 10.350 10.509 5.312 1.00 87.94 97 ILE A O 1
ATOM 789 N N . HIS A 1 98 ? 10.342 10.711 3.076 1.00 89.25 98 HIS A N 1
ATOM 790 C CA . HIS A 1 98 ? 11.125 11.948 3.046 1.00 89.25 98 HIS A CA 1
ATOM 791 C C . HIS A 1 98 ? 10.287 13.222 3.163 1.00 89.25 98 HIS A C 1
ATOM 793 O O . HIS A 1 98 ? 10.846 14.288 3.412 1.00 89.25 98 HIS A O 1
ATOM 799 N N . CYS A 1 99 ? 8.970 13.150 2.960 1.00 89.56 99 CYS A N 1
ATOM 800 C CA . CYS A 1 99 ? 8.100 14.323 3.010 1.00 89.56 99 CYS A CA 1
ATOM 801 C C . CYS A 1 99 ? 7.009 14.153 4.065 1.00 89.56 99 CYS A C 1
ATOM 803 O O . CYS A 1 99 ? 6.944 14.933 5.016 1.00 89.56 99 CYS A O 1
ATOM 805 N N . ASP A 1 100 ? 6.167 13.127 3.944 1.00 92.12 100 ASP A N 1
ATOM 806 C CA . ASP A 1 100 ? 4.942 13.068 4.745 1.00 92.12 100 ASP A CA 1
ATOM 807 C C . ASP A 1 100 ? 5.202 12.735 6.221 1.00 92.12 100 ASP A C 1
ATOM 809 O O . ASP A 1 100 ? 4.573 13.328 7.100 1.00 92.12 100 ASP A O 1
ATOM 813 N N . LEU A 1 101 ? 6.173 11.860 6.515 1.00 92.50 101 LEU A N 1
ATOM 814 C CA . LEU A 1 101 ? 6.623 11.563 7.884 1.00 92.50 101 LEU A CA 1
ATOM 815 C C . LEU A 1 101 ? 7.325 12.738 8.577 1.00 92.50 101 LEU A C 1
ATOM 817 O O . LEU A 1 101 ? 7.432 12.743 9.807 1.00 92.50 101 LEU A O 1
ATOM 821 N N . LEU A 1 102 ? 7.798 13.722 7.813 1.00 90.81 102 LEU A N 1
ATOM 822 C CA . LEU A 1 102 ? 8.466 14.918 8.331 1.00 90.81 102 LEU A CA 1
ATOM 823 C C . LEU A 1 102 ? 7.533 16.139 8.372 1.00 90.81 102 LEU A C 1
ATOM 825 O O . LEU A 1 102 ? 7.882 17.156 8.966 1.00 90.81 102 LEU A O 1
ATOM 829 N N . GLY A 1 103 ? 6.351 16.046 7.758 1.00 91.69 103 GLY A N 1
ATOM 830 C CA . GLY A 1 103 ? 5.429 17.161 7.570 1.00 91.69 103 GLY A CA 1
ATOM 831 C C . GLY A 1 103 ? 4.169 17.113 8.436 1.00 91.69 103 GLY A C 1
ATOM 832 O O . GLY A 1 103 ? 3.992 16.285 9.330 1.00 91.69 103 GLY A O 1
ATOM 833 N N . ALA A 1 104 ? 3.221 17.998 8.115 1.00 93.00 104 ALA A N 1
ATOM 834 C CA . ALA A 1 104 ? 1.956 18.148 8.843 1.00 93.00 104 ALA A CA 1
ATOM 835 C C . ALA A 1 104 ? 1.042 16.906 8.789 1.00 93.00 104 ALA A C 1
ATOM 837 O O . ALA A 1 104 ? 0.106 16.785 9.578 1.00 93.00 104 ALA A O 1
ATOM 838 N N . LYS A 1 105 ? 1.285 15.983 7.851 1.00 94.69 105 LYS A N 1
ATOM 839 C CA . LYS A 1 105 ? 0.486 14.763 7.663 1.00 94.69 105 LYS A CA 1
ATOM 840 C C . LYS A 1 105 ? 1.066 13.531 8.364 1.00 94.69 105 LYS A C 1
ATOM 842 O O . LYS A 1 105 ? 0.463 12.460 8.289 1.00 94.69 105 LYS A O 1
ATOM 847 N N . LYS A 1 106 ? 2.160 13.694 9.118 1.00 96.25 106 LYS A N 1
ATOM 848 C CA . LYS A 1 106 ? 2.868 12.631 9.846 1.00 96.25 106 LYS A CA 1
ATOM 849 C C . LYS A 1 106 ? 1.944 11.689 10.617 1.00 96.25 106 LYS A C 1
ATOM 851 O O . LYS A 1 106 ? 2.105 10.477 10.538 1.00 96.25 106 LYS A O 1
ATOM 856 N N . ASN A 1 107 ? 0.958 12.223 11.338 1.00 97.06 107 ASN A N 1
ATOM 857 C CA . ASN A 1 107 ? 0.070 11.400 12.167 1.00 97.06 107 ASN A CA 1
ATOM 858 C C . ASN A 1 107 ? -0.796 10.438 11.341 1.00 97.06 107 ASN A C 1
ATOM 860 O O . ASN A 1 107 ? -0.992 9.301 11.756 1.00 97.06 107 ASN A O 1
ATOM 864 N N . ILE A 1 108 ? -1.269 10.863 10.164 1.00 97.38 108 ILE A N 1
ATOM 865 C CA . ILE A 1 108 ? -2.061 10.007 9.265 1.00 97.38 108 ILE A CA 1
ATOM 866 C C . ILE A 1 108 ? -1.186 8.869 8.734 1.00 97.38 108 ILE A C 1
ATOM 868 O O . ILE A 1 108 ? -1.596 7.710 8.743 1.00 97.38 108 ILE A O 1
ATOM 872 N N . VAL A 1 109 ? 0.043 9.199 8.333 1.00 97.56 109 VAL A N 1
ATOM 873 C CA . VAL A 1 109 ? 1.022 8.227 7.838 1.00 97.56 109 VAL A CA 1
ATOM 874 C C . VAL A 1 109 ? 1.382 7.202 8.910 1.00 97.56 109 VAL A C 1
ATOM 876 O O . VAL A 1 109 ? 1.314 6.001 8.659 1.00 97.56 109 VAL A O 1
ATOM 879 N N . LEU A 1 110 ? 1.725 7.658 10.118 1.00 97.56 110 LEU A N 1
ATOM 880 C CA . LEU A 1 110 ? 2.084 6.767 11.220 1.00 97.56 110 LEU A CA 1
ATOM 881 C C . LEU A 1 110 ? 0.927 5.856 11.615 1.00 97.56 110 LEU A C 1
ATOM 883 O O . LEU A 1 110 ? 1.149 4.675 11.862 1.00 97.56 110 LEU A O 1
ATOM 887 N N . GLU A 1 111 ? -0.301 6.370 11.646 1.00 97.25 111 GLU A N 1
ATOM 888 C CA . GLU A 1 111 ? -1.475 5.555 11.955 1.00 97.25 111 GLU A CA 1
ATOM 889 C C . GLU A 1 111 ? -1.723 4.483 10.885 1.00 97.25 111 GLU A C 1
ATOM 891 O O . GLU A 1 111 ? -1.965 3.319 11.217 1.00 97.25 111 GLU A O 1
ATOM 896 N N . ALA A 1 112 ? -1.576 4.827 9.601 1.00 97.69 112 ALA A N 1
ATOM 897 C CA . ALA A 1 112 ? -1.652 3.854 8.514 1.00 97.69 112 ALA A CA 1
ATOM 898 C C . ALA A 1 112 ? -0.585 2.761 8.672 1.00 97.69 112 ALA A C 1
ATOM 900 O O . ALA A 1 112 ? -0.895 1.568 8.661 1.00 97.69 112 ALA A O 1
ATOM 901 N N . MET A 1 113 ? 0.669 3.163 8.904 1.00 97.75 113 MET A N 1
ATOM 902 C CA . MET A 1 113 ? 1.783 2.242 9.126 1.00 97.75 113 MET A CA 1
ATOM 903 C C . MET A 1 113 ? 1.562 1.366 10.361 1.00 97.75 113 MET A C 1
ATOM 905 O O . MET A 1 113 ? 1.885 0.183 10.324 1.00 97.75 113 MET A O 1
ATOM 909 N N . ARG A 1 114 ? 0.972 1.881 11.446 1.00 97.44 114 ARG A N 1
ATOM 910 C CA . ARG A 1 114 ? 0.615 1.098 12.644 1.00 97.44 114 ARG A CA 1
ATOM 911 C C . ARG A 1 114 ? -0.490 0.084 12.374 1.00 97.44 114 ARG A C 1
ATOM 913 O O . ARG A 1 114 ? -0.374 -1.042 12.850 1.00 97.44 114 ARG A O 1
ATOM 920 N N . THR A 1 115 ? -1.482 0.450 11.570 1.00 97.81 115 THR A N 1
ATOM 921 C CA . THR A 1 115 ? -2.666 -0.376 11.295 1.00 97.81 115 THR A CA 1
ATOM 922 C C . THR A 1 115 ? -2.349 -1.617 10.451 1.00 97.81 115 THR A C 1
ATOM 924 O O . THR A 1 115 ? -2.950 -2.670 10.656 1.00 97.81 115 THR A O 1
ATOM 927 N N . VAL A 1 116 ? -1.398 -1.533 9.515 1.00 98.44 116 VAL A N 1
ATOM 928 C CA . VAL A 1 116 ? -1.099 -2.646 8.592 1.00 98.44 116 VAL A CA 1
ATOM 929 C C . VAL A 1 116 ? -0.265 -3.772 9.207 1.00 98.44 116 VAL A C 1
ATOM 931 O O . VAL A 1 116 ? 0.554 -3.541 10.106 1.00 98.44 116 VAL A O 1
ATOM 934 N N . GLN A 1 117 ? -0.420 -4.994 8.680 1.00 98.12 117 GLN A N 1
ATOM 935 C CA . GLN A 1 117 ? 0.336 -6.170 9.135 1.00 98.12 117 GLN A CA 1
ATOM 936 C C . GLN A 1 117 ? 1.752 -6.222 8.563 1.00 98.12 117 GLN A C 1
ATOM 938 O O . GLN A 1 117 ? 2.639 -6.770 9.217 1.00 98.12 117 GLN A O 1
ATOM 943 N N . LYS A 1 118 ? 1.972 -5.674 7.363 1.00 98.31 118 LYS A N 1
ATOM 944 C CA . LYS A 1 118 ? 3.291 -5.570 6.727 1.00 98.31 118 LYS A CA 1
ATOM 945 C C . LYS A 1 118 ? 3.448 -4.238 6.002 1.00 98.31 118 LYS A C 1
ATOM 947 O O . LYS A 1 118 ? 2.495 -3.719 5.422 1.00 98.31 118 LYS A O 1
ATOM 952 N N . ILE A 1 119 ? 4.667 -3.714 6.048 1.00 98.31 119 ILE A N 1
ATOM 953 C CA . ILE A 1 119 ? 5.100 -2.489 5.384 1.00 98.31 119 ILE A CA 1
ATOM 954 C C . ILE A 1 119 ? 6.219 -2.879 4.425 1.00 98.31 119 ILE A C 1
ATOM 956 O O . ILE A 1 119 ? 7.242 -3.412 4.848 1.00 98.31 119 ILE A O 1
ATOM 960 N N . VAL A 1 120 ? 6.015 -2.621 3.142 1.00 97.31 120 VAL A N 1
ATOM 961 C CA . VAL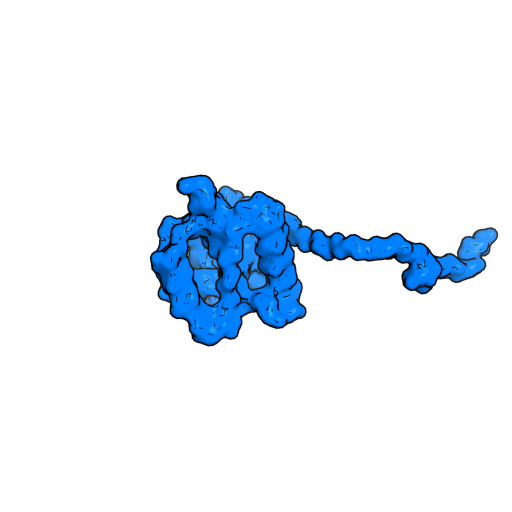 A 1 120 ? 6.969 -2.898 2.074 1.00 97.31 120 VAL A CA 1
ATOM 962 C C . VAL A 1 120 ? 7.644 -1.603 1.652 1.00 97.31 120 VAL A C 1
ATO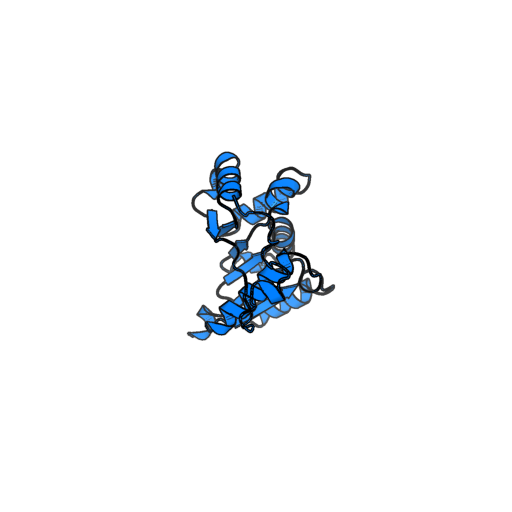M 964 O O . VAL A 1 120 ? 6.961 -0.631 1.329 1.00 97.31 120 VAL A O 1
ATOM 967 N N . VAL A 1 121 ? 8.973 -1.624 1.605 1.00 95.38 121 VAL A N 1
ATOM 968 C CA . VAL A 1 121 ? 9.821 -0.568 1.033 1.00 95.38 121 VAL A CA 1
ATOM 969 C C . VAL A 1 121 ? 10.602 -1.106 -0.165 1.00 95.38 121 VAL A C 1
ATOM 971 O O . VAL A 1 121 ? 10.897 -2.298 -0.235 1.00 95.38 121 VAL A O 1
ATOM 974 N N . PHE A 1 122 ? 10.956 -0.234 -1.111 1.00 91.25 122 PHE A N 1
ATOM 975 C CA . PHE A 1 122 ? 11.674 -0.635 -2.330 1.00 91.25 122 PHE A CA 1
ATOM 976 C C . PHE A 1 122 ? 13.204 -0.640 -2.203 1.00 91.25 122 PHE A C 1
ATOM 978 O O . PHE A 1 122 ? 13.873 -1.214 -3.058 1.00 91.25 122 PHE A O 1
ATOM 985 N N . ASN A 1 123 ? 13.762 0.000 -1.173 1.00 89.81 123 ASN A N 1
ATOM 986 C CA . ASN A 1 123 ? 15.205 0.112 -0.951 1.00 89.81 123 ASN A CA 1
ATOM 987 C C . ASN A 1 123 ? 15.535 -0.201 0.519 1.00 89.81 123 ASN A C 1
ATOM 989 O O . ASN A 1 123 ? 14.811 0.211 1.425 1.00 89.81 123 ASN A O 1
ATOM 993 N N . GLU A 1 124 ? 16.656 -0.883 0.742 1.00 92.31 124 GLU A N 1
ATOM 994 C CA . GLU A 1 124 ? 17.267 -1.103 2.052 1.00 92.31 124 GLU A CA 1
ATOM 995 C C . GLU A 1 124 ? 17.592 0.193 2.803 1.00 92.31 124 GLU A C 1
ATOM 997 O O . GLU A 1 124 ? 17.538 0.209 4.029 1.00 92.31 124 GLU A O 1
ATOM 1002 N N . ASP A 1 125 ? 17.896 1.297 2.121 1.00 92.19 125 ASP A N 1
ATOM 1003 C CA . ASP A 1 125 ? 18.152 2.567 2.817 1.00 92.19 125 ASP A CA 1
ATOM 1004 C C . ASP A 1 125 ? 16.880 3.090 3.496 1.00 92.19 125 ASP A C 1
ATOM 1006 O O . ASP A 1 125 ? 16.897 3.405 4.683 1.00 92.19 125 ASP A O 1
ATOM 1010 N N . PHE A 1 126 ? 15.735 3.012 2.811 1.00 92.00 126 PHE A N 1
ATOM 1011 C CA . PHE A 1 126 ? 14.429 3.309 3.412 1.00 92.00 126 PHE A CA 1
ATOM 1012 C C . PHE A 1 126 ? 14.108 2.366 4.570 1.00 92.00 126 PHE A C 1
ATOM 1014 O O . PHE A 1 126 ? 13.524 2.780 5.574 1.00 92.00 126 PHE A O 1
ATOM 1021 N N . HIS A 1 127 ? 14.503 1.097 4.447 1.00 94.44 127 HIS A N 1
ATOM 1022 C CA . HIS A 1 127 ? 14.353 0.136 5.529 1.00 94.44 127 HIS A CA 1
ATOM 1023 C C . HIS A 1 127 ? 15.163 0.558 6.765 1.00 94.44 127 HIS A C 1
ATOM 1025 O O . HIS A 1 127 ? 14.649 0.531 7.886 1.00 94.44 127 HIS A O 1
ATOM 1031 N N . LYS A 1 128 ? 16.431 0.949 6.585 1.00 94.19 128 LYS A N 1
ATOM 1032 C CA . LYS A 1 128 ? 17.314 1.412 7.668 1.00 94.19 128 LYS A CA 1
ATOM 1033 C C . LYS A 1 128 ? 16.793 2.692 8.315 1.00 94.19 128 LYS A C 1
ATOM 1035 O O . LYS A 1 128 ? 16.771 2.769 9.546 1.00 94.19 128 LYS A O 1
ATOM 1040 N N . ASP A 1 129 ? 16.330 3.648 7.515 1.00 92.88 129 ASP A N 1
ATOM 1041 C CA . ASP A 1 129 ? 15.803 4.923 8.003 1.00 92.88 129 ASP A CA 1
ATOM 1042 C C . ASP A 1 129 ? 14.563 4.711 8.872 1.00 92.88 129 ASP A C 1
ATOM 1044 O O . ASP A 1 129 ? 14.496 5.208 10.001 1.00 92.88 129 ASP A O 1
ATOM 1048 N N . LEU A 1 130 ? 13.602 3.913 8.395 1.00 94.69 130 LEU A N 1
ATOM 1049 C CA . LEU A 1 130 ? 12.397 3.596 9.160 1.00 94.69 130 LEU A CA 1
ATOM 1050 C C . LEU A 1 130 ? 12.718 2.798 10.423 1.00 94.69 130 LEU A C 1
ATOM 1052 O O . LEU A 1 130 ? 12.185 3.111 11.481 1.00 94.69 130 LEU A O 1
ATOM 1056 N N . ARG A 1 131 ? 13.626 1.822 10.350 1.00 94.88 131 ARG A N 1
ATOM 1057 C CA . ARG A 1 131 ? 14.049 1.037 11.519 1.00 94.88 131 ARG A CA 1
ATOM 1058 C C . ARG A 1 131 ? 14.703 1.887 12.607 1.00 94.88 131 ARG A C 1
ATOM 1060 O O . ARG A 1 131 ? 14.518 1.607 13.790 1.00 94.88 131 ARG A O 1
ATOM 1067 N N . THR A 1 132 ? 15.486 2.886 12.209 1.00 95.00 132 THR A N 1
ATOM 1068 C CA . THR A 1 132 ? 16.216 3.762 13.135 1.00 95.00 132 THR A CA 1
ATOM 1069 C C . THR A 1 132 ? 15.280 4.758 13.811 1.00 95.00 132 THR A C 1
ATOM 1071 O O . THR A 1 132 ? 15.351 4.945 15.022 1.00 95.00 132 THR A O 1
ATOM 1074 N N . ASN A 1 133 ? 14.383 5.376 13.039 1.00 94.62 133 ASN A N 1
ATOM 1075 C CA . ASN A 1 133 ? 13.508 6.442 13.533 1.00 94.62 133 ASN A CA 1
ATOM 1076 C C . ASN A 1 133 ? 12.189 5.929 14.135 1.00 94.62 133 ASN A C 1
ATOM 1078 O O . ASN A 1 133 ? 11.590 6.619 14.957 1.00 94.62 133 ASN A O 1
ATOM 1082 N N . TYR A 1 134 ? 11.740 4.739 13.727 1.00 95.44 134 TYR A N 1
ATOM 1083 C CA . TYR A 1 134 ? 10.457 4.141 14.104 1.00 95.44 134 TYR A CA 1
ATOM 1084 C C . TYR A 1 134 ? 10.618 2.638 14.399 1.00 95.44 134 TYR A C 1
ATOM 1086 O O . TYR A 1 134 ? 10.123 1.779 13.653 1.00 95.44 134 TYR A O 1
ATOM 1094 N N . PRO A 1 135 ? 11.340 2.281 15.479 1.00 95.69 135 PRO A N 1
ATOM 1095 C CA . PRO A 1 135 ? 11.655 0.892 15.800 1.00 95.69 135 PRO A CA 1
ATOM 1096 C C . PRO A 1 135 ? 10.412 0.020 16.038 1.00 95.69 135 PRO A C 1
ATOM 1098 O O . PRO A 1 135 ? 10.504 -1.206 15.935 1.00 95.69 135 PRO A O 1
ATOM 1101 N N . GLU A 1 136 ? 9.241 0.617 16.296 1.00 96.50 136 GLU A N 1
ATOM 1102 C CA . GLU A 1 136 ? 7.968 -0.098 16.417 1.00 96.50 136 GLU A CA 1
ATOM 1103 C C . GLU A 1 136 ? 7.554 -0.852 15.139 1.00 96.50 136 GLU A C 1
ATOM 1105 O O . GLU A 1 136 ? 6.722 -1.757 15.202 1.00 96.50 136 GLU A O 1
ATOM 1110 N N . PHE A 1 137 ? 8.122 -0.514 13.977 1.00 96.75 137 PHE A N 1
ATOM 1111 C CA . PHE A 1 137 ? 7.790 -1.152 12.699 1.00 96.75 137 PHE A CA 1
ATOM 1112 C C . PHE A 1 137 ? 8.693 -2.339 12.341 1.00 96.75 137 PHE A C 1
ATOM 1114 O O . PHE A 1 137 ? 8.418 -3.043 11.369 1.00 96.75 137 PHE A O 1
ATOM 1121 N N . ASN A 1 138 ? 9.737 -2.615 13.127 1.00 95.50 138 ASN A N 1
ATOM 1122 C CA . ASN A 1 138 ? 10.790 -3.572 12.770 1.00 95.50 138 ASN A CA 1
ATOM 1123 C C . ASN A 1 138 ? 10.297 -4.999 12.496 1.00 95.50 138 ASN A C 1
ATOM 1125 O O . ASN A 1 138 ? 10.828 -5.677 11.624 1.00 95.50 138 ASN A O 1
ATOM 1129 N N . ASN A 1 139 ? 9.273 -5.469 13.209 1.00 97.00 139 ASN A N 1
ATOM 1130 C CA . ASN A 1 139 ? 8.727 -6.823 13.032 1.00 97.00 139 ASN A CA 1
ATOM 1131 C C . ASN A 1 139 ? 7.851 -6.978 11.770 1.00 97.00 139 ASN A C 1
ATOM 1133 O O . ASN A 1 139 ? 7.452 -8.092 11.397 1.00 97.00 139 ASN A O 1
ATOM 1137 N N . LYS A 1 140 ? 7.525 -5.865 11.109 1.00 97.56 140 LYS A N 1
ATOM 1138 C CA . LYS A 1 140 ? 6.620 -5.832 9.962 1.00 97.56 140 LYS A CA 1
ATOM 1139 C C . LYS A 1 140 ? 7.158 -5.108 8.738 1.00 97.56 140 LYS A C 1
ATOM 1141 O O . LYS A 1 140 ? 6.487 -5.130 7.709 1.00 97.56 140 LYS A O 1
ATOM 1146 N N . LEU A 1 141 ? 8.349 -4.533 8.831 1.00 97.38 141 LEU A N 1
ATOM 1147 C CA . LEU A 1 141 ? 9.051 -3.935 7.710 1.00 97.38 141 LEU A CA 1
ATOM 1148 C C . LEU A 1 141 ? 9.702 -5.025 6.847 1.00 97.38 141 LEU A C 1
ATOM 1150 O O . LEU A 1 141 ? 10.269 -5.985 7.366 1.00 97.38 141 LEU A O 1
ATOM 1154 N N . VAL A 1 142 ? 9.555 -4.905 5.530 1.00 97.38 142 VAL A N 1
ATOM 1155 C CA . VAL A 1 142 ? 10.098 -5.838 4.538 1.00 97.38 142 VAL A CA 1
ATOM 1156 C C . VAL A 1 142 ? 10.599 -5.034 3.346 1.00 97.38 142 VAL A C 1
ATOM 1158 O O . VAL A 1 142 ? 9.874 -4.190 2.820 1.00 97.38 142 VAL A O 1
ATOM 1161 N N . THR A 1 143 ? 11.809 -5.313 2.875 1.00 95.81 143 THR A N 1
ATOM 1162 C CA . THR A 1 143 ? 12.285 -4.757 1.606 1.00 95.81 143 THR A CA 1
ATOM 1163 C C . THR A 1 143 ? 11.913 -5.691 0.463 1.00 95.81 143 THR A C 1
ATOM 1165 O O . THR A 1 143 ? 12.252 -6.873 0.479 1.00 95.81 143 THR A O 1
ATOM 1168 N N . ILE A 1 144 ? 11.227 -5.164 -0.550 1.00 94.00 144 ILE A N 1
ATOM 1169 C CA . ILE A 1 144 ? 10.996 -5.856 -1.821 1.00 94.00 144 ILE A CA 1
ATOM 1170 C C . ILE A 1 144 ? 11.399 -4.886 -2.928 1.00 94.00 144 ILE A C 1
ATOM 1172 O O . ILE A 1 144 ? 10.668 -3.925 -3.157 1.00 94.00 144 ILE A O 1
ATOM 1176 N N . PRO A 1 145 ? 12.533 -5.099 -3.619 1.00 89.12 145 PRO A N 1
ATOM 1177 C CA . PRO A 1 145 ? 12.967 -4.213 -4.691 1.00 89.12 145 PRO A CA 1
ATOM 1178 C C . PRO A 1 145 ? 11.917 -4.077 -5.795 1.00 89.12 145 PRO A C 1
ATOM 1180 O O . PRO A 1 145 ? 11.241 -5.041 -6.166 1.00 89.12 145 PRO A O 1
ATOM 1183 N N . GLN A 1 146 ? 11.787 -2.871 -6.345 1.00 83.88 146 GLN A N 1
ATOM 1184 C CA . GLN A 1 146 ? 10.846 -2.609 -7.427 1.00 83.88 146 GLN A CA 1
ATOM 1185 C C . GLN A 1 146 ? 11.295 -3.338 -8.700 1.00 83.88 146 GLN A C 1
ATOM 1187 O O . GLN A 1 146 ? 12.348 -3.050 -9.263 1.00 83.88 146 GLN A O 1
ATOM 1192 N N . GLY A 1 147 ? 10.472 -4.273 -9.174 1.00 81.56 147 GLY A N 1
ATOM 1193 C CA . GLY A 1 147 ? 10.706 -4.946 -10.448 1.00 81.56 147 GLY A CA 1
ATOM 1194 C C . GLY A 1 147 ? 10.532 -4.006 -11.643 1.00 81.56 147 GLY A C 1
ATOM 1195 O O . GLY A 1 147 ? 9.833 -2.990 -11.563 1.00 81.56 147 GLY A O 1
ATOM 1196 N N . VAL A 1 148 ? 11.133 -4.377 -12.771 1.00 80.06 148 VAL A N 1
ATOM 1197 C CA . VAL A 1 148 ? 10.882 -3.785 -14.091 1.00 80.06 148 VAL A CA 1
ATOM 1198 C C . VAL A 1 148 ? 10.270 -4.836 -15.009 1.00 80.06 148 VAL A C 1
ATOM 1200 O O . VAL A 1 148 ? 10.580 -6.020 -14.893 1.00 80.06 148 VAL A O 1
ATOM 1203 N N . PHE A 1 149 ? 9.383 -4.406 -15.903 1.00 78.81 149 PHE A N 1
ATOM 1204 C CA . PHE A 1 149 ? 8.916 -5.254 -16.991 1.00 78.81 149 PHE A CA 1
ATOM 1205 C C . PHE A 1 149 ? 9.779 -4.961 -18.212 1.00 78.81 149 PHE A C 1
ATOM 1207 O O . PHE A 1 149 ? 9.882 -3.807 -18.626 1.00 78.81 149 PHE A O 1
ATOM 1214 N N . LEU A 1 150 ? 10.429 -5.994 -18.737 1.00 78.75 150 LEU A N 1
ATOM 1215 C CA . LEU A 1 150 ? 11.188 -5.916 -19.975 1.00 78.75 150 LEU A CA 1
ATOM 1216 C C . LEU A 1 150 ? 10.355 -6.598 -21.051 1.00 78.75 150 LEU A C 1
ATOM 1218 O O . LEU A 1 150 ? 10.213 -7.821 -21.049 1.00 78.75 150 LEU A O 1
ATOM 1222 N N . GLU A 1 151 ? 9.774 -5.793 -21.935 1.00 77.00 151 GLU A N 1
ATOM 1223 C CA . GLU A 1 151 ? 9.100 -6.309 -23.120 1.00 77.00 151 GLU A CA 1
ATOM 1224 C C . GLU A 1 151 ? 10.087 -7.082 -23.989 1.00 77.00 151 GLU A C 1
ATOM 1226 O O . GLU A 1 151 ? 11.276 -6.757 -24.077 1.00 77.00 151 GLU A O 1
ATOM 1231 N N . THR A 1 152 ? 9.589 -8.125 -24.647 1.00 81.31 152 THR A N 1
ATOM 1232 C CA . THR A 1 152 ? 10.388 -8.855 -25.622 1.00 81.31 152 THR A CA 1
ATOM 1233 C C . THR A 1 152 ? 10.654 -7.929 -26.803 1.00 81.31 152 THR A C 1
ATOM 1235 O O . THR A 1 152 ? 9.726 -7.446 -27.445 1.00 81.31 152 THR A O 1
ATOM 1238 N N . SER A 1 153 ? 11.925 -7.667 -27.081 1.00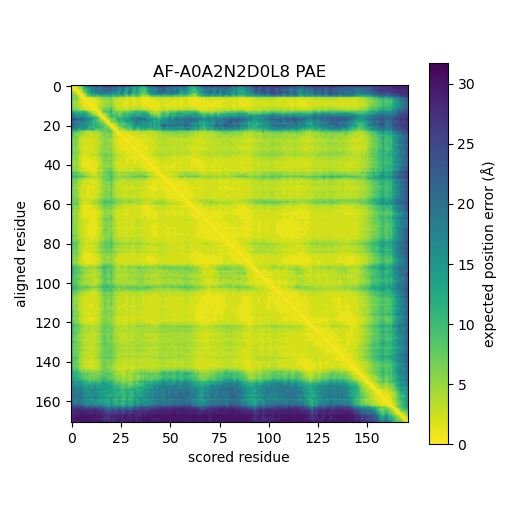 78.44 153 SER A N 1
ATOM 1239 C CA . SER A 1 153 ? 12.360 -6.802 -28.174 1.00 78.44 153 SER A CA 1
ATOM 1240 C C . SER A 1 153 ? 13.492 -7.490 -28.936 1.00 78.44 153 SER A C 1
ATOM 1242 O O . SER A 1 153 ? 14.247 -8.250 -28.317 1.00 78.44 153 SER A O 1
ATOM 1244 N N . PRO A 1 154 ? 13.627 -7.270 -30.257 1.00 87.19 154 PRO A N 1
ATOM 1245 C CA . PRO A 1 154 ? 14.786 -7.743 -31.000 1.00 87.19 154 PRO A CA 1
ATOM 1246 C C . PRO A 1 154 ? 16.088 -7.281 -30.338 1.00 87.19 154 PRO A C 1
ATOM 1248 O O . PRO A 1 154 ? 16.181 -6.162 -29.826 1.00 87.19 154 PRO A O 1
ATOM 1251 N N . ILE A 1 155 ? 17.106 -8.142 -30.355 1.00 86.31 155 ILE A N 1
ATOM 1252 C CA . ILE A 1 155 ? 18.437 -7.785 -29.859 1.00 86.31 155 ILE A CA 1
ATOM 1253 C C . ILE A 1 155 ? 18.949 -6.609 -30.694 1.00 86.31 155 ILE A C 1
ATOM 1255 O O . ILE A 1 155 ? 19.100 -6.740 -31.905 1.00 86.31 155 ILE A O 1
ATOM 1259 N N . LYS A 1 156 ? 19.233 -5.479 -30.040 1.00 87.31 156 LYS A N 1
ATOM 1260 C CA . LYS A 1 156 ? 19.883 -4.334 -30.683 1.00 87.31 156 LYS A CA 1
ATOM 1261 C C . LYS A 1 156 ? 21.395 -4.506 -30.648 1.00 87.31 156 LYS A C 1
ATOM 1263 O O . LYS A 1 156 ? 21.985 -4.730 -29.590 1.00 87.31 156 LYS A O 1
ATOM 1268 N N . THR A 1 157 ? 22.028 -4.370 -31.801 1.00 87.25 157 THR A N 1
ATOM 1269 C CA . THR A 1 157 ? 23.480 -4.279 -31.935 1.00 87.25 157 THR A CA 1
ATOM 1270 C C . THR A 1 157 ? 23.995 -2.952 -31.371 1.00 87.25 157 THR A C 1
ATOM 1272 O O . THR A 1 157 ? 23.266 -1.966 -31.249 1.00 87.25 157 THR A O 1
ATOM 1275 N N . ARG A 1 158 ? 25.293 -2.892 -31.045 1.00 85.19 158 ARG A N 1
ATOM 1276 C CA . ARG A 1 158 ? 25.938 -1.649 -30.579 1.00 85.19 158 ARG A CA 1
ATOM 1277 C C . ARG A 1 158 ? 25.811 -0.513 -31.597 1.00 85.19 158 ARG A C 1
ATOM 1279 O O . ARG A 1 158 ? 25.615 0.632 -31.202 1.00 85.19 158 ARG A O 1
ATOM 1286 N N . THR A 1 159 ? 25.898 -0.834 -32.886 1.00 87.31 159 THR A N 1
ATOM 1287 C CA . THR A 1 159 ? 25.769 0.128 -33.986 1.00 87.31 159 THR A CA 1
ATOM 1288 C C . THR A 1 159 ? 24.368 0.732 -34.041 1.00 87.31 159 THR A C 1
ATOM 1290 O O . THR A 1 159 ? 24.234 1.945 -34.152 1.00 87.31 159 THR A O 1
ATOM 1293 N N . GLU A 1 160 ? 23.322 -0.079 -33.866 1.00 87.88 160 GLU A N 1
ATOM 1294 C CA . GLU A 1 160 ? 21.928 0.394 -33.807 1.00 87.88 160 GLU A CA 1
ATOM 1295 C C . GLU A 1 160 ? 21.627 1.247 -32.566 1.00 87.88 160 GLU A C 1
ATOM 1297 O O . GLU A 1 160 ? 20.647 1.989 -32.542 1.00 87.88 160 GLU A O 1
ATOM 1302 N N . LEU A 1 161 ? 22.470 1.158 -31.535 1.00 86.12 161 LEU A N 1
ATOM 1303 C CA . LEU A 1 161 ? 22.425 2.019 -30.352 1.00 86.12 161 LEU A CA 1
ATOM 1304 C C . LEU A 1 161 ? 23.291 3.283 -30.493 1.00 86.12 161 LEU A C 1
ATOM 1306 O O . LEU A 1 161 ? 23.374 4.058 -29.544 1.00 86.12 161 LEU A O 1
ATOM 1310 N N . GLY A 1 162 ? 23.958 3.495 -31.635 1.00 87.38 162 GLY A N 1
ATOM 1311 C CA . GLY A 1 162 ? 24.889 4.612 -31.830 1.00 87.38 162 GLY A CA 1
ATO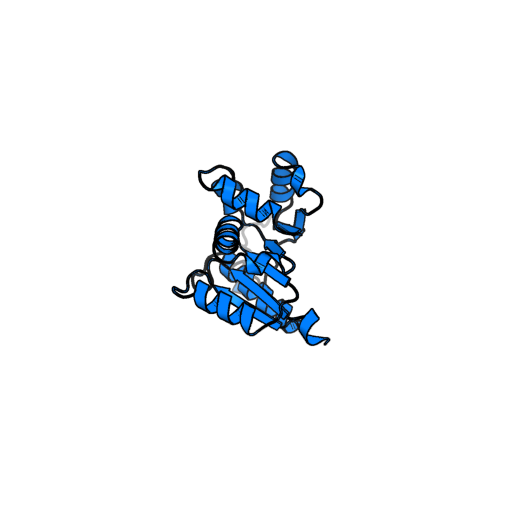M 1312 C C . GLY A 1 162 ? 26.179 4.494 -31.008 1.00 87.38 162 GLY A C 1
ATOM 1313 O O . GLY A 1 162 ? 26.897 5.474 -30.847 1.00 87.38 162 GLY A O 1
ATOM 1314 N N . LEU A 1 163 ? 26.484 3.300 -30.487 1.00 85.12 163 LEU A N 1
ATOM 1315 C CA . LEU A 1 163 ? 27.638 3.009 -29.625 1.00 85.12 163 LEU A CA 1
ATOM 1316 C C . LEU A 1 163 ? 28.806 2.384 -30.403 1.00 85.12 163 LEU A C 1
ATOM 1318 O O . LEU A 1 163 ? 29.579 1.582 -29.852 1.00 85.12 163 LEU A O 1
ATOM 1322 N N . SER A 1 164 ? 28.906 2.715 -31.692 1.00 81.81 164 SER A N 1
ATOM 1323 C CA . SER A 1 164 ? 30.049 2.369 -32.533 1.00 81.81 164 SER A CA 1
ATOM 1324 C C . SER A 1 164 ? 31.332 2.840 -31.849 1.00 81.81 164 SER A C 1
ATOM 1326 O O . SER A 1 164 ? 31.386 3.952 -31.326 1.00 81.81 164 SER A O 1
ATOM 1328 N N . LEU A 1 165 ? 32.355 1.983 -31.820 1.00 67.25 165 LEU A N 1
ATOM 1329 C CA . LEU A 1 165 ? 33.679 2.378 -31.349 1.00 67.25 165 LEU A CA 1
ATOM 1330 C C . LEU A 1 165 ? 34.151 3.539 -32.229 1.00 67.25 165 LEU A C 1
ATOM 1332 O O . LEU A 1 165 ? 34.319 3.363 -33.435 1.00 67.25 165 LEU A O 1
ATOM 13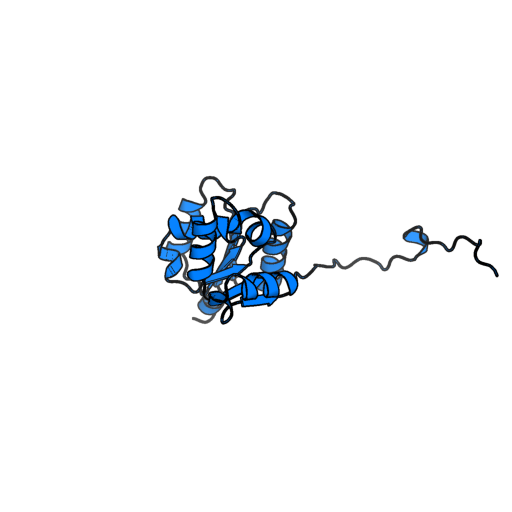36 N N . ILE A 1 166 ? 34.324 4.722 -31.639 1.00 64.25 166 ILE A N 1
ATOM 1337 C CA . ILE A 1 166 ? 35.090 5.789 -32.280 1.00 64.25 166 ILE A CA 1
ATOM 1338 C C . ILE A 1 166 ? 36.522 5.245 -32.392 1.00 64.25 166 ILE A C 1
ATOM 1340 O O .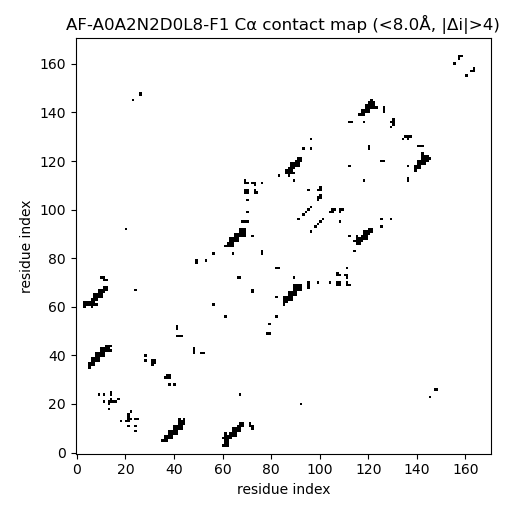 ILE A 1 166 ? 37.054 4.792 -31.375 1.00 64.25 166 ILE A O 1
ATOM 1344 N N . PRO A 1 167 ? 37.140 5.229 -33.583 1.00 58.31 167 PRO A N 1
ATOM 1345 C CA . PRO A 1 167 ? 38.453 4.620 -33.804 1.00 58.31 167 PRO A CA 1
ATOM 1346 C C . PRO A 1 167 ? 39.646 5.344 -33.136 1.00 58.31 167 PRO A C 1
ATOM 1348 O O . PRO A 1 167 ? 40.783 5.078 -33.506 1.00 58.31 167 PRO A O 1
ATOM 1351 N N . ASP A 1 168 ? 39.435 6.182 -32.115 1.00 55.25 168 ASP A N 1
ATOM 1352 C CA . ASP A 1 168 ? 40.480 7.036 -31.518 1.00 55.25 168 ASP A CA 1
ATOM 1353 C C . ASP A 1 168 ? 41.094 6.492 -30.213 1.00 55.25 168 ASP A C 1
ATOM 1355 O O . ASP A 1 168 ? 41.774 7.214 -29.488 1.00 55.25 168 ASP A O 1
ATOM 1359 N N . PHE A 1 169 ? 40.918 5.203 -29.914 1.00 56.00 169 PHE A N 1
ATOM 1360 C CA . PHE A 1 169 ? 41.689 4.518 -28.865 1.00 56.00 169 PHE A CA 1
ATOM 1361 C C . PHE A 1 169 ? 42.506 3.361 -29.448 1.00 56.00 169 PHE A C 1
ATOM 1363 O O . PHE A 1 169 ? 42.381 2.213 -29.024 1.00 56.00 169 PHE A O 1
ATOM 1370 N N . ALA A 1 170 ? 43.339 3.662 -30.442 1.00 46.25 170 ALA A N 1
ATOM 1371 C CA . ALA A 1 170 ? 44.528 2.864 -30.709 1.00 46.25 170 ALA A CA 1
ATOM 1372 C C . ALA A 1 170 ? 45.677 3.465 -29.882 1.00 46.25 170 ALA A C 1
ATOM 1374 O O . ALA A 1 170 ? 46.073 4.605 -30.124 1.00 46.25 170 ALA A O 1
ATOM 1375 N N . CYS A 1 171 ? 46.134 2.730 -28.863 1.00 42.81 171 CYS A N 1
ATOM 1376 C CA . CYS A 1 171 ? 47.446 2.956 -28.249 1.00 42.81 171 CYS A CA 1
ATOM 1377 C C . CYS A 1 171 ? 48.564 2.773 -29.278 1.00 42.81 171 CYS A C 1
ATOM 1379 O O . CYS A 1 171 ? 48.409 1.892 -30.155 1.00 42.81 171 CYS A O 1
#

Secondary structure (DSSP, 8-state):
-TGGGGEEEEEES-SSS-STTHHHHHHHHHHHHHTT-EEEEEETTSTTHHHHHHHHHHH---SEEEEESHHHHHHHHHH-GGGGGS-EEEE--HHHHHTGGGSTTHHHHHHHHHHSSEEEESSHHHHHHHHHH-GGGTTTEEE-PPP------PPPPTTTTT----S----

Sequence (171 aa):
MELLKRKILMITPYHRSQRGNSQTSARLQMFLSSRGFIIDLLSLEDNDWQEQLQHNLDSSKYALVHGFHALHFGQVLQAISEIRRIPLLLTTTGTDIHCDLLGAKKNIVLEAMRTVQKIVVFNEDFHKDLRTNYPEFNNKLVTIPQGVFLETSPIKTRTELGLSLIPDFAC

Mean predicted aligned error: 7.2 Å

Foldseek 3Di:
DVLQLQEEEEEEQDQPDPDPRNVQVVVVCVVSVVVPHHYDYQYNVDPCSLVVVVCCVVVGRHQEYEYEALLVVLVVCVSDVSNLVHAYEYEHDPCLQVPCCVDPNVVSSVVSLVSHQAYEYQDVVSVVSCCVVPVVNVVHYDYDHRDDDDDDDPDDDCVNVVNPPPPPPDD

Nearest PDB structures (foldseek):
  3c48-assembly1_B  TM=7.592E-01  e=2.920E-03  Corynebacterium glutamicum
  4ycs-assembly5_E  TM=6.452E-01  e=4.765E-02  Clostridioides difficile 630
  3oka-assembly1_A  TM=6.703E-01  e=1.235E-01  Corynebacterium glutamicum
  2fqy-assembly1_A  TM=4.648E-01  e=5.663E-01  Treponema pallidum
  5er3-assembly1_A  TM=4.074E-01  e=2.329E-01  Rhodopirellula baltica SH 1